Protein AF-A0A7S2DCE0-F1 (afdb_monomer_lite)

pLDDT: mean 82.71, std 12.35, range [35.22, 95.31]

Secondary structure (DSSP, 8-state):
-----------SS-------STTTTHHHHS--HHHHHHH----SS--HHHHHHHHHHHHHHHHSTT--SEEEEE-TT----S---SEES-GGGPEE---B--SS-SSHHHHHHHHHHIIIII-------TTSS-S-BSEEEEEHHHHHHHHHHHHT-

Organism: NCBI:txid327968

Foldseek 3Di:
DDPQPQPAPVDVDDGDGDDDQQCQCCVQPNHGPVVVLVVDDDPDPDDPVVVSVVVSVLCCLRRPPPDDQKDKDAAPPDDDPDDDDQWDDDDPPIDGDFDQDAQDDPDPVRVCVVQVCCCPQVVDGDDADPVGGHPDTRMDIDRSVVSVVSVVSSVVD

Sequence (157 aa):
PGSASRVPWNLPRGLVAFVDEDAYFSKAFGFVKEELKGSFSSTGPRDFGWWWQQLLKLGAGECIEGISESYCVWDADLIVTDPWPLAKGAGRGVQHYVAPLQEKFMSPSHQEAYESSVRHILGMEPTGPPRGGTWVAHHMVFSRHVLSEMLRLIESR

Radius of gyration: 17.53 Å; chains: 1; bounding box: 42×36×46 Å

Structure (mmCIF, N/CA/C/O backbone):
data_AF-A0A7S2DCE0-F1
#
_entry.id   AF-A0A7S2DCE0-F1
#
loop_
_atom_site.group_PDB
_atom_site.id
_atom_site.type_symbol
_atom_site.label_atom_id
_atom_site.label_alt_id
_atom_site.label_comp_id
_atom_site.label_asym_id
_atom_site.label_entity_id
_atom_site.label_seq_id
_atom_site.pdbx_PDB_ins_code
_atom_site.Cartn_x
_atom_site.Cartn_y
_atom_site.Cartn_z
_atom_site.occupancy
_atom_site.B_iso_or_equiv
_atom_site.auth_seq_id
_atom_site.auth_comp_id
_atom_site.auth_asym_id
_atom_site.auth_atom_id
_atom_site.pdbx_PDB_model_num
ATOM 1 N N . PRO A 1 1 ? -22.531 -15.513 0.100 1.00 35.22 1 PRO A N 1
ATOM 2 C CA . PRO A 1 1 ? -22.772 -15.305 1.546 1.00 35.22 1 PRO A CA 1
ATOM 3 C C . PRO A 1 1 ? -22.074 -16.400 2.371 1.00 35.22 1 PRO A C 1
ATOM 5 O O . PRO A 1 1 ? -22.690 -17.388 2.754 1.00 35.22 1 PRO A O 1
ATOM 8 N N . GLY A 1 2 ? -20.765 -16.243 2.575 1.00 39.25 2 GLY A N 1
ATOM 9 C CA . GLY A 1 2 ? -19.973 -17.067 3.486 1.00 39.25 2 GLY A CA 1
ATOM 10 C C . GLY A 1 2 ? -19.522 -16.185 4.640 1.00 39.25 2 GLY A C 1
ATOM 11 O O . GLY A 1 2 ? -18.871 -15.168 4.420 1.00 39.25 2 GLY A O 1
ATOM 12 N N . SER A 1 3 ? -19.934 -16.514 5.862 1.00 43.19 3 SER A N 1
ATOM 13 C CA . SER A 1 3 ? -19.469 -15.820 7.060 1.00 43.19 3 SER A CA 1
ATOM 14 C C . SER A 1 3 ? -17.972 -16.076 7.222 1.00 43.19 3 SER A C 1
ATOM 16 O O . SER A 1 3 ? -17.576 -17.227 7.409 1.00 43.19 3 SER A O 1
ATOM 18 N N . ALA A 1 4 ? -17.151 -15.026 7.169 1.00 46.94 4 ALA A N 1
ATOM 19 C CA . ALA A 1 4 ? -15.731 -15.122 7.486 1.00 46.94 4 ALA A CA 1
ATOM 20 C C . ALA A 1 4 ? -15.564 -15.767 8.873 1.00 46.94 4 ALA A C 1
ATOM 22 O O . ALA A 1 4 ? -16.031 -15.225 9.881 1.00 46.94 4 ALA A O 1
ATOM 23 N N . SER A 1 5 ? -14.938 -16.945 8.933 1.00 48.09 5 SER A N 1
ATOM 24 C CA . SER A 1 5 ? -14.659 -17.617 10.198 1.00 48.09 5 SER A CA 1
ATOM 25 C C . SER A 1 5 ? -13.584 -16.826 10.935 1.00 48.09 5 SER A C 1
ATOM 27 O O . SER A 1 5 ? -12.402 -16.873 10.589 1.00 48.09 5 SER A O 1
ATOM 29 N N . ARG A 1 6 ? -13.991 -16.071 11.955 1.00 45.50 6 ARG A N 1
ATOM 30 C CA . ARG A 1 6 ? -13.063 -15.402 12.866 1.00 45.50 6 ARG A CA 1
ATOM 31 C C . ARG A 1 6 ? -12.420 -16.466 13.751 1.00 45.50 6 ARG A C 1
ATOM 33 O O . ARG A 1 6 ? -13.007 -16.864 14.750 1.00 45.50 6 ARG A O 1
ATOM 40 N N . VAL A 1 7 ? -11.240 -16.951 13.373 1.00 49.34 7 VAL A N 1
ATOM 41 C CA . VAL A 1 7 ? -10.394 -17.741 14.276 1.00 49.34 7 VAL A CA 1
ATOM 42 C C . VAL A 1 7 ? -9.742 -16.752 15.244 1.00 49.34 7 VAL A C 1
ATOM 44 O O . VAL A 1 7 ? -8.955 -15.915 14.795 1.00 49.34 7 VAL A O 1
ATOM 47 N N . PRO A 1 8 ? -10.066 -16.782 16.549 1.00 43.19 8 PRO A N 1
ATOM 48 C CA . PRO A 1 8 ? -9.491 -15.847 17.495 1.00 43.19 8 PRO A CA 1
ATOM 49 C C . PRO A 1 8 ? -8.063 -16.289 17.806 1.00 43.19 8 PRO A C 1
ATOM 51 O O . PRO A 1 8 ? -7.821 -17.154 18.645 1.00 43.19 8 PRO A O 1
ATOM 54 N N . TRP A 1 9 ? -7.102 -15.689 17.114 1.00 46.56 9 TRP A N 1
ATOM 55 C CA . TRP A 1 9 ? -5.720 -15.687 17.569 1.00 46.56 9 TRP A CA 1
ATOM 56 C C . TRP A 1 9 ? -5.644 -14.755 18.779 1.00 46.56 9 TRP A C 1
ATOM 58 O O . TRP A 1 9 ? -5.831 -13.547 18.643 1.00 46.56 9 TRP A O 1
ATOM 68 N N . ASN A 1 10 ? -5.408 -15.317 19.969 1.00 45.78 10 ASN A N 1
ATOM 69 C CA . ASN A 1 10 ? -5.213 -14.559 21.208 1.00 45.78 10 ASN A CA 1
ATOM 70 C C . ASN A 1 10 ? -3.852 -13.840 21.170 1.00 45.78 10 ASN A C 1
ATOM 72 O O . ASN A 1 10 ? -2.895 -14.229 21.840 1.00 45.78 10 ASN A O 1
ATOM 76 N N . LEU A 1 11 ? -3.749 -12.792 20.353 1.00 57.22 11 LEU A N 1
ATOM 77 C CA . LEU A 1 11 ? -2.668 -11.824 20.466 1.00 57.22 11 LEU A CA 1
ATOM 78 C C . LEU A 1 11 ? -2.932 -10.979 21.723 1.00 57.22 11 LEU A C 1
ATOM 80 O O . LEU A 1 11 ? -4.060 -10.523 21.909 1.00 57.22 11 LEU A O 1
ATOM 84 N N . PRO A 1 12 ? -1.924 -10.715 22.577 1.00 55.97 12 PRO A N 1
ATOM 85 C CA . PRO A 1 12 ? -2.101 -9.965 23.825 1.00 55.97 12 PRO A CA 1
ATOM 86 C C . PRO A 1 12 ? -2.773 -8.593 23.655 1.00 55.97 12 PRO A C 1
ATOM 88 O O . PRO A 1 12 ? -3.274 -8.032 24.629 1.00 55.97 12 PRO A O 1
ATOM 91 N N . ARG A 1 13 ? -2.765 -8.038 22.431 1.00 61.81 13 ARG A N 1
ATOM 92 C CA . ARG A 1 13 ? -3.461 -6.813 22.022 1.00 61.81 13 ARG A CA 1
ATOM 93 C C . ARG A 1 13 ? -3.830 -6.893 20.537 1.00 61.81 13 ARG A C 1
ATOM 95 O O . ARG A 1 13 ? -2.969 -6.669 19.693 1.00 61.81 13 ARG A O 1
ATOM 102 N N . GLY A 1 14 ? -5.089 -7.172 20.209 1.00 68.44 14 GLY A N 1
ATOM 103 C CA . GLY A 1 14 ? -5.605 -6.967 18.850 1.00 68.44 14 GLY A CA 1
ATOM 104 C C . GLY A 1 14 ? -6.607 -8.011 18.372 1.00 68.44 14 GLY A C 1
ATOM 105 O O . GLY A 1 14 ? -6.755 -9.078 18.958 1.00 68.44 14 GLY A O 1
ATOM 106 N N . LEU A 1 15 ? -7.294 -7.672 17.283 1.00 78.50 15 LEU A N 1
ATOM 107 C CA . LEU A 1 15 ? -8.153 -8.571 16.522 1.00 78.50 15 LEU A CA 1
ATOM 108 C C . LEU A 1 15 ? -7.400 -8.979 15.254 1.00 78.50 15 LEU A C 1
ATOM 110 O O . LEU A 1 15 ? -6.985 -8.112 14.490 1.00 78.50 15 LEU A O 1
ATOM 114 N N . VAL A 1 16 ? -7.263 -10.282 15.017 1.00 84.88 16 VAL A N 1
ATOM 115 C CA . VAL A 1 16 ? -6.853 -10.805 13.708 1.00 84.88 16 VAL A CA 1
ATOM 116 C C . VAL A 1 16 ? -8.114 -11.168 12.939 1.00 84.88 16 VAL A C 1
ATOM 118 O O . VAL A 1 16 ? -8.981 -11.877 13.452 1.00 84.88 16 VAL A O 1
ATOM 121 N N . ALA A 1 17 ? -8.221 -10.673 11.714 1.00 86.62 17 ALA A N 1
ATOM 122 C CA . ALA A 1 17 ? -9.295 -11.009 10.798 1.00 86.62 17 ALA A CA 1
ATOM 123 C C . ALA A 1 17 ? -8.697 -11.376 9.442 1.00 86.62 17 ALA A C 1
ATOM 125 O O . ALA A 1 17 ? -7.704 -10.793 9.015 1.00 86.62 17 ALA A O 1
ATOM 126 N N . PHE A 1 18 ? -9.325 -12.340 8.780 1.00 89.88 18 PHE A N 1
ATOM 127 C CA . PHE A 1 18 ? -8.982 -12.745 7.426 1.00 89.88 18 PHE A CA 1
ATOM 128 C C . PHE A 1 18 ? -10.061 -12.227 6.484 1.00 89.88 18 PHE A C 1
ATOM 130 O O . PHE A 1 18 ? -11.249 -12.260 6.817 1.00 89.88 18 PHE A O 1
ATOM 137 N N . VAL A 1 19 ? -9.633 -11.745 5.325 1.00 90.25 19 VAL A N 1
ATOM 138 C CA . VAL A 1 19 ? -10.519 -11.341 4.236 1.00 90.25 19 VAL A CA 1
ATOM 139 C C . VAL A 1 19 ? -10.365 -12.373 3.129 1.00 90.25 19 VAL A C 1
ATOM 141 O O . VAL A 1 19 ? -9.249 -12.801 2.844 1.00 90.25 19 VAL A O 1
ATOM 144 N N . ASP A 1 20 ? -11.486 -12.797 2.553 1.00 93.25 20 ASP A N 1
ATOM 145 C CA . ASP A 1 20 ? -11.487 -13.681 1.392 1.00 93.25 20 ASP A CA 1
ATOM 146 C C . ASP A 1 20 ? -10.878 -12.936 0.199 1.00 93.25 20 ASP A C 1
ATOM 148 O O . ASP A 1 20 ? -11.395 -11.904 -0.230 1.00 93.25 20 ASP A O 1
ATOM 152 N N . GLU A 1 21 ? -9.751 -13.441 -0.293 1.00 91.69 21 GLU A N 1
ATOM 153 C CA . GLU A 1 21 ? -9.010 -12.836 -1.393 1.00 91.69 21 GLU A CA 1
ATOM 154 C C . GLU A 1 21 ? -9.802 -12.886 -2.705 1.00 91.69 21 GLU A C 1
ATOM 156 O O . GLU A 1 21 ? -9.778 -11.926 -3.475 1.00 91.69 21 GLU A O 1
ATOM 161 N N . ASP A 1 22 ? -10.548 -13.964 -2.952 1.00 93.19 22 ASP A N 1
ATOM 162 C CA . ASP A 1 22 ? -11.258 -14.151 -4.219 1.00 93.19 22 ASP A CA 1
ATOM 163 C C . ASP A 1 22 ? -12.453 -13.194 -4.334 1.00 93.19 22 ASP A C 1
ATOM 165 O O . ASP A 1 22 ? -12.754 -12.692 -5.423 1.00 93.19 22 ASP A O 1
ATOM 169 N N . ALA A 1 23 ? -13.082 -12.885 -3.195 1.00 94.06 23 ALA A N 1
ATOM 170 C CA . ALA A 1 23 ? -14.217 -11.970 -3.075 1.00 94.06 23 ALA A CA 1
ATOM 171 C C . ALA A 1 23 ? -13.832 -10.542 -2.633 1.00 94.06 23 ALA A C 1
ATOM 173 O O . ALA A 1 23 ? -14.718 -9.719 -2.381 1.00 94.06 23 ALA A O 1
ATOM 174 N N . TYR A 1 24 ? -12.532 -10.237 -2.525 1.00 95.31 24 TYR A N 1
ATOM 175 C CA . TYR A 1 24 ? -12.013 -9.021 -1.882 1.00 95.31 24 TYR A CA 1
ATOM 176 C C . TYR A 1 24 ? -12.645 -7.730 -2.420 1.00 95.31 24 TYR A C 1
ATOM 178 O O . TYR A 1 24 ? -13.069 -6.868 -1.654 1.00 95.31 24 TYR A O 1
ATOM 186 N N . PHE A 1 25 ? -12.772 -7.625 -3.742 1.00 95.06 25 PHE A N 1
ATOM 187 C CA . PHE A 1 25 ? -13.315 -6.443 -4.413 1.00 95.06 25 PHE A CA 1
ATOM 188 C C . PHE A 1 25 ? -14.818 -6.522 -4.693 1.00 95.06 25 PHE A C 1
ATOM 190 O O . PHE A 1 25 ? -15.414 -5.533 -5.119 1.00 95.06 25 PHE A O 1
ATOM 197 N N . SER A 1 26 ? -15.473 -7.655 -4.438 1.00 93.88 26 SER A N 1
ATOM 198 C CA . SER A 1 26 ? -16.837 -7.887 -4.925 1.00 93.88 26 SER A CA 1
ATOM 199 C C . SER A 1 26 ? -17.861 -6.945 -4.301 1.00 93.88 26 SER A C 1
ATOM 201 O O . SER A 1 26 ? -18.784 -6.505 -4.978 1.00 93.88 26 SER A O 1
ATOM 203 N N . LYS A 1 27 ? -17.693 -6.589 -3.022 1.00 91.81 27 LYS A N 1
ATOM 204 C CA . LYS A 1 27 ? -18.611 -5.674 -2.323 1.00 91.81 27 LYS A CA 1
ATOM 205 C C . LYS A 1 27 ? -18.446 -4.219 -2.770 1.00 91.81 27 LYS A C 1
ATOM 207 O O . LYS A 1 27 ? -19.444 -3.515 -2.868 1.00 91.81 27 LYS A O 1
ATOM 212 N N . ALA A 1 28 ? -17.209 -3.774 -2.991 1.00 91.12 28 ALA A N 1
ATOM 213 C CA . ALA A 1 28 ? -16.900 -2.375 -3.285 1.00 91.12 28 ALA A CA 1
ATOM 214 C C . ALA A 1 28 ? -16.943 -2.058 -4.790 1.00 91.12 28 ALA A C 1
ATOM 216 O O . ALA A 1 28 ? -17.401 -0.986 -5.169 1.00 91.12 28 ALA A O 1
ATOM 217 N N . PHE A 1 29 ? -16.525 -3.000 -5.639 1.00 90.50 29 PHE A N 1
ATOM 218 C CA . PHE A 1 29 ? -16.335 -2.779 -7.076 1.00 90.50 29 PHE A CA 1
ATOM 219 C C . PHE A 1 29 ? -17.068 -3.788 -7.972 1.00 90.50 29 PHE A C 1
ATOM 221 O O . PHE A 1 29 ? -17.084 -3.624 -9.187 1.00 90.50 29 PHE A O 1
ATOM 228 N N . GLY A 1 30 ? -17.700 -4.819 -7.402 1.00 92.88 30 GLY A N 1
ATOM 229 C CA . GLY A 1 30 ? -18.584 -5.714 -8.155 1.00 92.88 30 GLY A CA 1
ATOM 230 C C . GLY A 1 30 ? -17.895 -6.778 -9.014 1.00 92.88 30 GLY A C 1
ATOM 231 O O . GLY A 1 30 ? -18.573 -7.377 -9.840 1.00 92.88 30 GLY A O 1
ATOM 232 N N . PHE A 1 31 ? -16.599 -7.040 -8.819 1.00 91.69 31 PHE A N 1
ATOM 233 C CA . PHE A 1 31 ? -15.865 -8.104 -9.520 1.00 91.69 31 PHE A CA 1
ATOM 234 C C . PHE A 1 31 ? -15.163 -9.076 -8.556 1.00 91.69 31 PHE A C 1
ATOM 236 O O . PHE A 1 31 ? -14.975 -8.779 -7.368 1.00 91.69 31 PHE A O 1
ATOM 243 N N . VAL A 1 32 ? -14.766 -10.245 -9.062 1.00 94.62 32 VAL A N 1
ATOM 244 C CA . VAL A 1 32 ? -13.941 -11.244 -8.352 1.00 94.62 32 VAL A CA 1
ATOM 245 C C . VAL A 1 32 ? -12.541 -11.365 -8.960 1.00 94.62 32 VAL A C 1
ATOM 247 O O . VAL A 1 32 ? -12.286 -10.951 -10.093 1.00 94.62 32 VAL A O 1
ATOM 250 N N . LYS A 1 33 ? -11.611 -11.972 -8.215 1.00 94.88 33 LYS A N 1
ATOM 251 C CA . LYS A 1 33 ? -10.209 -12.144 -8.637 1.00 94.88 33 LYS A CA 1
ATOM 252 C C . LYS A 1 33 ? -10.050 -12.841 -9.994 1.00 94.88 33 LYS A C 1
ATOM 254 O O . LYS A 1 33 ? -9.227 -12.415 -10.801 1.00 94.88 33 LYS A O 1
ATOM 259 N N . GLU A 1 34 ? -10.815 -13.903 -10.255 1.00 93.81 34 GLU A N 1
ATOM 260 C CA . GLU A 1 34 ? -10.694 -14.673 -11.505 1.00 93.81 34 GLU A CA 1
ATOM 261 C C . GLU A 1 34 ? -11.136 -13.881 -12.746 1.00 93.81 34 GLU A C 1
ATOM 263 O O . GLU A 1 34 ? -10.530 -14.025 -13.806 1.00 93.81 34 GLU A O 1
ATOM 268 N N . GLU A 1 35 ? -12.112 -12.978 -12.620 1.00 92.44 35 GLU A N 1
ATOM 269 C CA . GLU A 1 35 ? -12.510 -12.090 -13.723 1.00 92.44 35 GLU A CA 1
ATOM 270 C C . GLU A 1 35 ? -11.365 -11.144 -14.101 1.00 92.44 35 GLU A C 1
ATOM 272 O O . GLU A 1 35 ? -11.007 -11.025 -15.276 1.00 92.44 35 GLU A O 1
ATOM 277 N N . LEU A 1 36 ? -10.717 -10.535 -13.101 1.00 90.00 36 LEU A N 1
ATOM 278 C CA . LEU A 1 36 ? -9.547 -9.688 -13.333 1.00 90.00 36 LEU A CA 1
ATOM 279 C C . LEU A 1 36 ? -8.372 -10.470 -13.910 1.00 90.00 36 LEU A C 1
ATOM 281 O O . LEU A 1 36 ? -7.722 -9.997 -14.843 1.00 90.00 36 LEU A O 1
ATOM 285 N N . LYS A 1 37 ? -8.113 -11.673 -13.399 1.00 92.38 37 LYS A N 1
ATOM 286 C CA . LYS A 1 37 ? -7.051 -12.547 -13.905 1.00 92.38 37 LYS A CA 1
ATOM 287 C C . LYS A 1 37 ? -7.259 -12.914 -15.370 1.00 92.38 37 LYS A C 1
ATOM 289 O O . LYS A 1 37 ? -6.294 -12.902 -16.127 1.00 92.38 37 LYS A O 1
ATOM 294 N N . GLY A 1 38 ? -8.500 -13.184 -15.780 1.00 90.38 38 GLY A N 1
ATOM 295 C CA . GLY A 1 38 ? -8.847 -13.437 -17.180 1.00 90.38 38 GLY A CA 1
ATOM 296 C C . GLY A 1 38 ? -8.619 -12.228 -18.093 1.00 90.38 38 GLY A C 1
ATOM 297 O O . GLY A 1 38 ? -8.285 -12.401 -19.262 1.00 90.38 38 GLY A O 1
ATOM 298 N N . SER A 1 39 ? -8.756 -11.010 -17.559 1.00 86.25 39 SER A N 1
ATOM 299 C CA . SER A 1 39 ? -8.492 -9.759 -18.288 1.00 86.25 39 SER A CA 1
ATOM 300 C C . SER A 1 39 ? -7.022 -9.321 -18.274 1.00 86.25 39 SER A C 1
ATOM 302 O O . SER A 1 39 ? -6.626 -8.450 -19.051 1.00 86.25 39 SER A O 1
ATOM 304 N N . PHE A 1 40 ? -6.202 -9.905 -17.397 1.00 87.69 40 PHE A N 1
ATOM 305 C CA . PHE A 1 40 ? -4.813 -9.506 -17.232 1.00 87.69 40 PHE A CA 1
ATOM 306 C C . PHE A 1 40 ? -3.964 -9.966 -18.417 1.00 87.69 40 PHE A C 1
ATOM 308 O O . PHE A 1 40 ? -3.779 -11.157 -18.665 1.00 87.69 40 PHE A O 1
ATOM 315 N N . SER A 1 41 ? -3.378 -8.994 -19.107 1.00 83.19 41 SER A N 1
ATOM 316 C CA . SER A 1 41 ? -2.357 -9.204 -20.124 1.00 83.19 41 SER A CA 1
ATOM 317 C C . SER A 1 41 ? -1.155 -8.340 -19.773 1.00 83.19 41 SER A C 1
ATOM 319 O O . SER A 1 41 ? -1.281 -7.127 -19.614 1.00 83.19 41 SER A O 1
ATOM 321 N N . SER A 1 42 ? 0.013 -8.960 -19.624 1.00 75.62 42 SER A N 1
ATOM 322 C CA . SER A 1 42 ? 1.262 -8.257 -19.344 1.00 75.62 42 SER A CA 1
ATOM 323 C C . SER A 1 42 ? 2.336 -8.723 -20.310 1.00 75.62 42 SER A C 1
ATOM 325 O O . SER A 1 42 ? 2.601 -9.915 -20.445 1.00 75.62 42 SER A O 1
ATOM 327 N N . THR A 1 43 ? 2.980 -7.759 -20.960 1.00 70.00 43 THR A N 1
ATOM 328 C CA . THR A 1 43 ? 4.258 -7.940 -21.660 1.00 70.00 43 THR A CA 1
ATOM 329 C C . THR A 1 43 ? 5.443 -7.529 -20.779 1.00 70.00 43 THR A C 1
ATOM 331 O O . THR A 1 43 ? 6.586 -7.541 -21.230 1.00 70.00 43 THR A O 1
ATOM 334 N N . GLY A 1 44 ? 5.170 -7.090 -19.545 1.00 70.50 44 GLY A N 1
ATOM 335 C CA . GLY A 1 44 ? 6.154 -6.584 -18.599 1.00 70.50 44 GLY A CA 1
ATOM 336 C C . GLY A 1 44 ? 6.786 -7.686 -17.744 1.00 70.50 44 GLY A C 1
ATOM 337 O O . GLY A 1 44 ? 6.358 -8.837 -17.770 1.00 70.50 44 GLY A O 1
ATOM 338 N N . PRO A 1 45 ? 7.793 -7.340 -16.923 1.00 66.62 45 PRO A N 1
ATOM 339 C CA . PRO A 1 45 ? 8.548 -8.314 -16.133 1.00 66.62 45 PRO A CA 1
ATOM 340 C C . PRO A 1 45 ? 7.786 -8.857 -14.910 1.00 66.62 45 PRO A C 1
ATOM 342 O O . PRO A 1 45 ? 8.358 -9.617 -14.132 1.00 66.62 45 PRO A O 1
ATOM 345 N N . ARG A 1 46 ? 6.538 -8.427 -14.679 1.00 78.19 46 ARG A N 1
ATOM 346 C CA . ARG A 1 46 ? 5.744 -8.774 -13.493 1.00 78.19 46 ARG A CA 1
ATOM 347 C C . ARG A 1 46 ? 4.528 -9.605 -13.883 1.00 78.19 46 ARG A C 1
ATOM 349 O O . ARG A 1 46 ? 3.838 -9.288 -14.853 1.00 78.19 46 ARG A O 1
ATOM 356 N N . ASP A 1 47 ? 4.296 -10.656 -13.103 1.00 87.94 47 ASP A N 1
ATOM 357 C CA . ASP A 1 47 ? 3.155 -11.550 -13.251 1.00 87.94 47 ASP A CA 1
ATOM 358 C C . ASP A 1 47 ? 1.879 -10.973 -12.613 1.00 87.94 47 ASP A C 1
ATOM 360 O O . ASP A 1 47 ? 1.881 -9.911 -11.980 1.00 87.94 47 ASP A O 1
ATOM 364 N N . PHE A 1 48 ? 0.772 -11.698 -12.791 1.00 91.12 48 PHE A N 1
ATOM 365 C CA . PHE A 1 48 ? -0.512 -11.338 -12.200 1.00 91.12 48 PHE A CA 1
ATOM 366 C C . PHE A 1 48 ? -0.446 -11.277 -10.673 1.00 91.12 48 PHE A C 1
ATOM 368 O O . PHE A 1 48 ? -1.069 -10.404 -10.085 1.00 91.12 48 PHE A O 1
ATOM 375 N N . GLY A 1 49 ? 0.301 -12.175 -10.023 1.00 90.44 49 GLY A N 1
ATOM 376 C CA . GLY A 1 49 ? 0.382 -12.228 -8.564 1.00 90.44 49 GLY A CA 1
ATOM 377 C C . GLY A 1 49 ? 0.985 -10.952 -7.984 1.00 90.44 49 GLY A C 1
ATOM 378 O O . GLY A 1 49 ? 0.423 -10.360 -7.063 1.00 90.44 49 GLY A O 1
ATOM 379 N N . TRP A 1 50 ? 2.081 -10.479 -8.572 1.00 87.69 50 TRP A N 1
ATOM 380 C CA . TRP A 1 50 ? 2.715 -9.225 -8.177 1.00 87.69 50 TRP A CA 1
ATOM 381 C C . TRP A 1 50 ? 1.792 -8.021 -8.392 1.00 87.69 50 TRP A C 1
ATOM 383 O O . TRP A 1 50 ? 1.691 -7.151 -7.524 1.00 87.69 50 TRP A O 1
ATOM 393 N N . TRP A 1 51 ? 1.107 -7.966 -9.538 1.00 88.69 51 TRP A N 1
ATOM 394 C CA . TRP A 1 51 ? 0.160 -6.892 -9.845 1.00 88.69 51 TRP A CA 1
ATOM 395 C C . TRP A 1 51 ? -1.042 -6.907 -8.895 1.00 88.69 51 TRP A C 1
ATOM 397 O O . TRP A 1 51 ? -1.421 -5.876 -8.339 1.00 88.69 51 TRP A O 1
ATOM 407 N N . TRP A 1 52 ? -1.581 -8.096 -8.642 1.00 92.44 52 TRP A N 1
ATOM 408 C CA . TRP A 1 52 ? -2.694 -8.332 -7.736 1.00 92.44 52 TRP A CA 1
ATOM 409 C C . TRP A 1 52 ? -2.383 -7.870 -6.315 1.00 92.44 52 TRP A C 1
ATOM 411 O O . TRP A 1 52 ? -3.199 -7.186 -5.700 1.00 92.44 52 TRP A O 1
ATOM 421 N N . GLN A 1 53 ? -1.170 -8.139 -5.822 1.00 91.00 53 GLN A N 1
ATOM 422 C CA . GLN A 1 53 ? -0.717 -7.611 -4.537 1.00 91.00 53 GLN A CA 1
ATOM 423 C C . GLN A 1 53 ? -0.816 -6.085 -4.480 1.00 91.00 53 GLN A C 1
ATOM 425 O O . GLN A 1 53 ? -1.246 -5.564 -3.458 1.00 91.00 53 GLN A O 1
ATOM 430 N N . GLN A 1 54 ? -0.470 -5.355 -5.547 1.00 88.62 54 GLN A N 1
ATOM 431 C CA . GLN A 1 54 ? -0.584 -3.891 -5.534 1.00 88.62 54 GLN A CA 1
ATOM 432 C C . GLN A 1 54 ? -2.044 -3.445 -5.448 1.00 88.62 54 GLN A C 1
ATOM 434 O O . GLN A 1 54 ? -2.360 -2.536 -4.679 1.00 88.62 54 GLN A O 1
ATOM 439 N N . LEU A 1 55 ? -2.945 -4.120 -6.168 1.00 91.25 55 LEU A N 1
ATOM 440 C CA . LEU A 1 55 ? -4.372 -3.830 -6.079 1.00 91.25 55 LEU A CA 1
ATOM 441 C C . LEU A 1 55 ? -4.922 -4.068 -4.677 1.00 91.25 55 LEU A C 1
ATOM 443 O O . LEU A 1 55 ? -5.645 -3.212 -4.177 1.00 91.25 55 LEU A O 1
ATOM 447 N N . LEU A 1 56 ? -4.568 -5.177 -4.020 1.00 93.69 56 LEU A N 1
ATOM 448 C CA . LEU A 1 56 ? -5.014 -5.450 -2.648 1.00 93.69 56 LEU A CA 1
ATOM 449 C C . LEU A 1 56 ? -4.630 -4.305 -1.700 1.00 93.69 56 LEU A C 1
ATOM 451 O O . LEU A 1 56 ? -5.449 -3.856 -0.900 1.00 93.69 56 LEU A O 1
ATOM 455 N N . LYS A 1 57 ? -3.405 -3.778 -1.826 1.00 91.94 57 LYS A N 1
ATOM 456 C CA . LYS A 1 57 ? -2.937 -2.643 -1.015 1.00 91.94 57 LYS A CA 1
ATOM 457 C C . LYS A 1 57 ? -3.770 -1.384 -1.280 1.00 91.94 57 LYS A C 1
ATOM 459 O O . LYS A 1 57 ? -4.197 -0.732 -0.331 1.00 91.94 57 LYS A O 1
ATOM 464 N N . LEU A 1 58 ? -4.020 -1.059 -2.550 1.00 90.56 58 LEU A N 1
ATOM 465 C CA . LEU A 1 58 ? -4.792 0.125 -2.954 1.00 90.56 58 LEU A CA 1
ATOM 466 C C . LEU A 1 58 ? -6.295 -0.000 -2.647 1.00 90.56 58 LEU A C 1
ATOM 468 O O . LEU A 1 58 ? -6.961 0.995 -2.380 1.00 90.56 58 LEU A O 1
ATOM 472 N N . GLY A 1 59 ? -6.835 -1.217 -2.657 1.00 92.69 59 GLY A N 1
ATOM 473 C CA . GLY A 1 59 ? -8.242 -1.494 -2.380 1.00 92.69 59 GLY A CA 1
ATOM 474 C C . GLY A 1 59 ? -8.594 -1.519 -0.895 1.00 92.69 59 GLY A C 1
ATOM 475 O O . GLY A 1 59 ? -9.773 -1.426 -0.555 1.00 92.69 59 GLY A O 1
ATOM 476 N N . ALA A 1 60 ? -7.601 -1.619 -0.006 1.00 94.00 60 ALA A N 1
ATOM 477 C CA . ALA A 1 60 ? -7.804 -1.828 1.428 1.00 94.00 60 ALA A CA 1
ATOM 478 C C . ALA A 1 60 ? -8.744 -0.813 2.081 1.00 94.00 60 ALA A C 1
ATOM 480 O O . ALA A 1 60 ? -9.603 -1.203 2.871 1.00 94.00 60 ALA A O 1
ATOM 481 N N . GLY A 1 61 ? -8.626 0.462 1.709 1.00 93.75 61 GLY A N 1
ATOM 482 C CA . GLY A 1 61 ? -9.470 1.532 2.238 1.00 93.75 61 GLY A CA 1
ATOM 483 C C . GLY A 1 61 ? -10.965 1.345 1.958 1.00 93.75 61 GLY A C 1
ATOM 484 O O . GLY A 1 61 ? -11.782 1.689 2.807 1.00 93.75 61 GLY A O 1
ATOM 485 N N . GLU A 1 62 ? -11.316 0.780 0.801 1.00 92.62 62 GLU A N 1
ATOM 486 C CA . GLU A 1 62 ? -12.706 0.596 0.354 1.00 92.62 62 GLU A CA 1
ATOM 487 C C . GLU A 1 62 ? -13.233 -0.821 0.645 1.00 92.62 62 GLU A C 1
ATOM 489 O O . GLU A 1 62 ? -14.423 -1.015 0.891 1.00 92.62 62 GLU A O 1
ATOM 494 N N . CYS A 1 63 ? -12.353 -1.827 0.638 1.00 93.56 63 CYS A N 1
ATOM 495 C CA . CYS A 1 63 ? -12.738 -3.238 0.730 1.00 93.56 63 CYS A CA 1
ATOM 496 C C . CYS A 1 63 ? -12.759 -3.778 2.169 1.00 93.56 63 CYS A C 1
ATOM 498 O O . CYS A 1 63 ? -13.493 -4.726 2.458 1.00 93.56 63 CYS A O 1
ATOM 500 N N . ILE A 1 64 ? -11.977 -3.200 3.091 1.00 93.06 64 ILE A N 1
ATOM 501 C CA . ILE A 1 64 ? -11.889 -3.682 4.477 1.00 93.06 64 ILE A CA 1
ATOM 502 C C . ILE A 1 64 ? -12.873 -2.915 5.363 1.00 93.06 64 ILE A C 1
ATOM 504 O O . ILE A 1 64 ? -12.678 -1.753 5.719 1.00 93.06 64 ILE A O 1
ATOM 508 N N . GLU A 1 65 ? -13.943 -3.597 5.765 1.00 89.25 65 GLU A N 1
ATOM 509 C CA . GLU A 1 65 ? -14.977 -3.017 6.617 1.00 89.25 65 GLU A CA 1
ATOM 510 C C . GLU A 1 65 ? -14.429 -2.605 7.992 1.00 89.25 65 GLU A C 1
ATOM 512 O O . GLU A 1 65 ? -13.805 -3.394 8.701 1.00 89.25 65 GLU A O 1
ATOM 517 N N . GLY A 1 66 ? -14.691 -1.354 8.378 1.00 89.69 66 GLY A N 1
ATOM 518 C CA . GLY A 1 66 ? -14.246 -0.801 9.657 1.00 89.69 66 GLY A CA 1
ATOM 519 C C . GLY A 1 66 ? -12.762 -0.427 9.713 1.00 89.69 66 GLY A C 1
ATOM 520 O O . GLY A 1 66 ? -12.272 -0.134 10.804 1.00 89.69 66 GLY A O 1
ATOM 521 N N . ILE A 1 67 ? -12.048 -0.414 8.578 1.00 91.88 67 ILE A N 1
ATOM 522 C CA . ILE A 1 67 ? -10.673 0.093 8.534 1.00 91.88 67 ILE A CA 1
ATOM 523 C C . ILE A 1 67 ? -10.623 1.560 8.985 1.00 91.88 67 ILE A C 1
ATOM 525 O O . ILE A 1 67 ? -11.518 2.360 8.694 1.00 91.88 67 ILE A O 1
ATOM 529 N N . SER A 1 68 ? -9.582 1.905 9.740 1.00 91.25 68 SER A N 1
ATOM 530 C CA . SER A 1 68 ? -9.365 3.260 10.239 1.00 91.25 68 SER A CA 1
ATOM 531 C C . SER A 1 68 ? -9.084 4.245 9.102 1.00 91.25 68 SER A C 1
ATOM 533 O O . SER A 1 68 ? -8.605 3.864 8.040 1.00 91.25 68 SER A O 1
ATOM 535 N N . GLU A 1 69 ? -9.330 5.539 9.344 1.00 91.06 69 GLU A N 1
ATOM 536 C CA . GLU A 1 69 ? -8.995 6.594 8.373 1.00 91.06 69 GLU A CA 1
ATOM 537 C C . GLU A 1 69 ? -7.503 6.587 8.016 1.00 91.06 69 GLU A C 1
ATOM 539 O O . GLU A 1 69 ? -7.141 6.761 6.860 1.00 91.06 69 GLU A O 1
ATOM 544 N N . SER A 1 70 ? -6.632 6.334 8.992 1.00 89.38 70 SER A N 1
ATOM 545 C CA . SER A 1 70 ? -5.214 6.077 8.749 1.00 89.38 70 SER A CA 1
ATOM 546 C C . SER A 1 70 ? -4.893 4.631 9.085 1.00 89.38 70 SER A C 1
ATOM 548 O O . SER A 1 70 ? -5.191 4.186 10.195 1.00 89.38 70 SER A O 1
ATOM 550 N N . TYR A 1 71 ? -4.279 3.902 8.162 1.00 91.19 71 TYR A N 1
ATOM 551 C CA . TYR A 1 71 ? -3.932 2.493 8.346 1.00 91.19 71 TYR A CA 1
ATOM 552 C C . TYR A 1 71 ? -2.562 2.181 7.749 1.00 91.19 71 TYR A C 1
ATOM 554 O O . TYR A 1 71 ? -2.051 2.918 6.911 1.00 91.19 71 TYR A O 1
ATOM 562 N N . CYS A 1 72 ? -1.946 1.102 8.227 1.00 90.06 72 CYS A N 1
ATOM 563 C CA . CYS A 1 72 ? -0.657 0.636 7.737 1.00 90.06 72 CYS A CA 1
ATOM 564 C C . CYS A 1 72 ? -0.863 -0.626 6.910 1.00 90.06 72 CYS A C 1
ATOM 566 O O . CYS A 1 72 ? -1.471 -1.587 7.383 1.00 90.06 72 CYS A O 1
ATOM 568 N N . VAL A 1 73 ? -0.341 -0.611 5.693 1.00 90.31 73 VAL A N 1
ATOM 569 C CA . VAL A 1 73 ? -0.186 -1.796 4.859 1.00 90.31 73 VAL A CA 1
ATOM 570 C C . VAL A 1 73 ? 1.232 -2.308 5.054 1.00 90.31 73 VAL A C 1
ATOM 572 O O . VAL A 1 73 ? 2.181 -1.528 4.982 1.00 90.31 73 VAL A O 1
ATOM 575 N N . TRP A 1 74 ? 1.360 -3.606 5.312 1.00 87.38 74 TRP A N 1
ATOM 576 C CA . TRP A 1 74 ? 2.623 -4.264 5.624 1.00 87.38 74 TRP A CA 1
ATOM 577 C C . TRP A 1 74 ? 2.806 -5.488 4.730 1.00 87.38 74 TRP A C 1
ATOM 579 O O . TRP A 1 74 ? 1.911 -6.334 4.659 1.00 87.38 74 TRP A O 1
ATOM 589 N N . ASP A 1 75 ? 3.955 -5.591 4.067 1.00 85.81 75 ASP A N 1
ATOM 590 C CA . ASP A 1 75 ? 4.293 -6.761 3.259 1.00 85.81 75 ASP A CA 1
ATOM 591 C C . ASP A 1 75 ? 4.567 -7.985 4.147 1.00 85.81 75 ASP A C 1
ATOM 593 O O . ASP A 1 75 ? 5.311 -7.928 5.126 1.00 85.81 75 ASP A O 1
ATOM 597 N N . ALA A 1 76 ? 3.944 -9.118 3.817 1.00 85.44 76 ALA A N 1
ATOM 598 C CA . ALA A 1 76 ? 3.964 -10.315 4.661 1.00 85.44 76 ALA A CA 1
ATOM 599 C C . ALA A 1 76 ? 5.328 -11.031 4.717 1.00 85.44 76 ALA A C 1
ATOM 601 O O . ALA A 1 76 ? 5.526 -11.898 5.566 1.00 85.44 76 ALA A O 1
ATOM 602 N N . ASP A 1 77 ? 6.256 -10.691 3.822 1.00 85.00 77 ASP A N 1
ATOM 603 C CA . ASP A 1 77 ? 7.608 -11.250 3.758 1.00 85.00 77 ASP A CA 1
ATOM 604 C C . ASP A 1 77 ? 8.612 -10.523 4.670 1.00 85.00 77 ASP A C 1
ATOM 606 O O . ASP A 1 77 ? 9.792 -10.878 4.696 1.00 85.00 77 ASP A O 1
ATOM 610 N N . LEU A 1 78 ? 8.147 -9.555 5.468 1.00 82.50 78 LEU A N 1
ATOM 611 C CA . LEU A 1 78 ? 8.966 -8.836 6.436 1.00 82.50 78 LEU A CA 1
ATOM 612 C C . LEU A 1 78 ? 8.631 -9.163 7.888 1.00 82.50 78 LEU A C 1
ATOM 614 O O . LEU A 1 78 ? 7.470 -9.225 8.295 1.00 82.50 78 LEU A O 1
ATOM 618 N N . ILE A 1 79 ? 9.684 -9.236 8.702 1.00 82.44 79 ILE A N 1
ATOM 619 C CA . ILE A 1 79 ? 9.605 -9.387 10.155 1.00 82.44 79 ILE A CA 1
ATOM 620 C C . ILE A 1 79 ? 10.103 -8.100 10.813 1.00 82.44 79 ILE A C 1
ATOM 622 O O . ILE A 1 79 ? 11.214 -7.643 10.549 1.00 82.44 79 ILE A O 1
ATOM 626 N N . VAL A 1 80 ? 9.289 -7.530 11.703 1.00 77.81 80 VAL A N 1
ATOM 627 C CA . VAL A 1 80 ? 9.684 -6.386 12.535 1.00 77.81 80 VAL A CA 1
ATOM 628 C C . VAL A 1 80 ? 10.585 -6.878 13.663 1.00 77.81 80 VAL A C 1
ATOM 630 O O . VAL A 1 80 ? 10.125 -7.603 14.544 1.00 77.81 80 VAL A O 1
ATOM 633 N N . THR A 1 81 ? 11.855 -6.475 13.655 1.00 83.94 81 THR A N 1
ATOM 634 C CA . THR A 1 81 ? 12.797 -6.774 14.747 1.00 83.94 81 THR A CA 1
ATOM 635 C C . THR A 1 81 ? 12.762 -5.722 15.849 1.00 83.94 81 THR A C 1
ATOM 637 O O . THR A 1 81 ? 12.960 -6.055 17.014 1.00 83.94 81 THR A O 1
ATOM 640 N N . ASP A 1 82 ? 12.453 -4.473 15.492 1.00 82.12 82 ASP A N 1
ATOM 641 C CA . ASP A 1 82 ? 12.495 -3.320 16.388 1.00 82.12 82 ASP A CA 1
ATOM 642 C C . ASP A 1 82 ? 11.255 -2.431 16.213 1.00 82.12 82 ASP A C 1
ATOM 644 O O . ASP A 1 82 ? 10.785 -2.243 15.086 1.00 82.12 82 ASP A O 1
ATOM 648 N N . PRO A 1 83 ? 10.714 -1.841 17.297 1.00 82.56 83 PRO A N 1
ATOM 649 C CA . PRO A 1 83 ? 9.591 -0.919 17.195 1.00 82.56 83 PRO A CA 1
ATOM 650 C C . PRO A 1 83 ? 9.905 0.274 16.284 1.00 82.56 83 PRO A C 1
ATOM 652 O O . PRO A 1 83 ? 10.872 1.004 16.501 1.00 82.56 83 PRO A O 1
ATOM 655 N N . TRP A 1 84 ? 9.030 0.519 15.310 1.00 79.38 84 TRP A N 1
ATOM 656 C CA . TRP A 1 84 ? 9.130 1.641 14.381 1.00 79.38 84 TRP A CA 1
ATOM 657 C C . TRP A 1 84 ? 7.913 2.569 14.517 1.00 79.38 84 TRP A C 1
ATOM 659 O O . TRP A 1 84 ? 6.774 2.092 14.466 1.00 79.38 84 TRP A O 1
ATOM 669 N N . PRO A 1 85 ? 8.093 3.896 14.672 1.00 83.88 85 PRO A N 1
ATOM 670 C CA . PRO A 1 85 ? 6.964 4.814 14.735 1.00 83.88 85 PRO A CA 1
ATOM 671 C C . PRO A 1 85 ? 6.313 4.952 13.353 1.00 83.88 85 PRO A C 1
ATOM 673 O O . PRO A 1 85 ? 6.949 5.400 12.409 1.00 83.88 85 PRO A O 1
ATOM 676 N N . LEU A 1 86 ? 5.027 4.616 13.229 1.00 84.25 86 LEU A N 1
ATOM 677 C CA . LEU A 1 86 ? 4.253 4.841 11.995 1.00 84.25 86 LEU A CA 1
ATOM 678 C C . LEU A 1 86 ? 3.703 6.269 11.907 1.00 84.25 86 LEU A C 1
ATOM 680 O O . LEU A 1 86 ? 3.546 6.830 10.823 1.00 84.25 86 LEU A O 1
ATOM 684 N N . ALA A 1 87 ? 3.432 6.870 13.063 1.00 85.25 87 ALA A N 1
ATOM 685 C CA . ALA A 1 87 ? 2.984 8.243 13.181 1.00 85.25 87 ALA A CA 1
ATOM 686 C C . ALA A 1 87 ? 3.457 8.860 14.504 1.00 85.25 87 ALA A C 1
ATOM 688 O O . ALA A 1 87 ? 3.660 8.152 15.494 1.00 85.25 87 ALA A O 1
ATOM 689 N N . LYS A 1 88 ? 3.606 10.184 14.533 1.00 86.31 88 LYS A N 1
ATOM 690 C CA . LYS A 1 88 ? 3.899 10.966 15.739 1.00 86.31 88 LYS A CA 1
ATOM 691 C C . LYS A 1 88 ? 3.013 12.207 15.775 1.00 86.31 88 LYS A C 1
ATOM 693 O O . LYS A 1 88 ? 2.914 12.924 14.787 1.00 86.31 88 LYS A O 1
ATOM 698 N N . GLY A 1 89 ? 2.400 12.469 16.927 1.00 83.56 89 GLY A N 1
ATOM 699 C CA . GLY A 1 89 ? 1.421 13.549 17.102 1.00 83.56 89 GLY A CA 1
ATOM 700 C C . GLY A 1 89 ? -0.027 13.083 16.912 1.00 83.56 89 GLY A C 1
ATOM 701 O O . GLY A 1 89 ? -0.290 11.892 16.773 1.00 83.56 89 GLY A O 1
ATOM 702 N N . ALA A 1 90 ? -0.967 14.030 16.945 1.00 75.44 90 ALA A N 1
ATOM 703 C CA . ALA A 1 90 ? -2.400 13.785 16.778 1.00 75.44 90 ALA A CA 1
ATOM 704 C C . ALA A 1 90 ? -3.087 14.965 16.065 1.00 75.44 90 ALA A C 1
ATOM 706 O O . ALA A 1 90 ? -2.601 16.099 16.098 1.00 75.44 90 ALA A O 1
ATOM 707 N N . GLY A 1 91 ? -4.235 14.703 15.432 1.00 71.94 91 GLY A N 1
ATOM 708 C CA . GLY A 1 91 ? -5.017 15.719 14.722 1.00 71.94 91 GLY A CA 1
ATOM 709 C C . GLY A 1 91 ? -4.264 16.318 13.529 1.00 71.94 91 GLY A C 1
ATOM 710 O O . GLY A 1 91 ? -3.586 15.609 12.795 1.00 71.94 91 GLY A O 1
ATOM 711 N N . ARG A 1 92 ? -4.355 17.642 13.343 1.00 69.62 92 ARG A N 1
ATOM 712 C CA . ARG A 1 92 ? -3.727 18.356 12.209 1.00 69.62 92 ARG A CA 1
ATOM 713 C C . ARG A 1 92 ? -2.189 18.361 12.217 1.00 69.62 92 ARG A C 1
ATOM 715 O O . ARG A 1 92 ? -1.598 18.787 11.235 1.00 69.62 92 ARG A O 1
ATOM 722 N N . GLY A 1 93 ? -1.551 17.932 13.307 1.00 77.00 93 GLY A N 1
ATOM 723 C CA . GLY A 1 93 ? -0.091 17.896 13.453 1.00 77.00 93 GLY A CA 1
ATOM 724 C C . GLY A 1 93 ? 0.511 16.495 13.365 1.00 77.00 93 GLY A C 1
ATOM 725 O O . GLY A 1 93 ? 1.640 16.305 13.815 1.00 77.00 93 GLY A O 1
ATOM 726 N N . VAL A 1 94 ? -0.241 15.501 12.880 1.00 83.19 94 VAL A N 1
ATOM 727 C CA . VAL A 1 94 ? 0.267 14.133 12.762 1.00 83.19 94 VAL A CA 1
ATOM 728 C C . VAL A 1 94 ? 1.339 14.055 11.671 1.00 83.19 94 VAL A C 1
ATOM 730 O O . VAL A 1 94 ? 1.118 14.417 10.518 1.00 83.19 94 VAL A O 1
ATOM 733 N N . GLN A 1 95 ? 2.525 13.592 12.048 1.00 84.31 95 GLN A N 1
ATOM 734 C CA . GLN A 1 95 ? 3.604 13.270 11.126 1.00 84.31 95 GLN A CA 1
ATOM 735 C C . GLN A 1 95 ? 3.588 11.767 10.876 1.00 84.31 95 GLN A C 1
ATOM 737 O O . GLN A 1 95 ? 3.734 10.996 11.822 1.00 84.31 95 GLN A O 1
ATOM 742 N N . HIS A 1 96 ? 3.439 11.352 9.620 1.00 83.31 96 HIS A N 1
ATOM 743 C CA . HIS A 1 96 ? 3.537 9.949 9.219 1.00 83.31 96 HIS A CA 1
ATOM 744 C C . HIS A 1 96 ? 4.962 9.605 8.786 1.00 83.31 96 HIS A C 1
ATOM 746 O O . HIS A 1 96 ? 5.666 10.443 8.219 1.00 83.31 96 HIS A O 1
ATOM 752 N N . TYR A 1 97 ? 5.379 8.369 9.050 1.00 80.12 97 TYR A N 1
ATOM 753 C CA . TYR A 1 97 ? 6.698 7.870 8.671 1.00 80.12 97 TYR A CA 1
ATOM 754 C C . TYR A 1 97 ? 6.567 6.697 7.707 1.00 80.12 97 TYR A C 1
ATOM 756 O O . TYR A 1 97 ? 5.751 5.798 7.897 1.00 80.12 97 TYR A O 1
ATOM 764 N N . VAL A 1 98 ? 7.442 6.691 6.708 1.00 77.81 98 VAL A N 1
ATOM 765 C CA . VAL A 1 98 ? 7.629 5.601 5.750 1.00 77.81 98 VAL A CA 1
ATOM 766 C C . VAL A 1 98 ? 9.076 5.136 5.876 1.00 77.81 98 VAL A C 1
ATOM 768 O O . VAL A 1 98 ? 9.965 5.971 6.070 1.00 77.81 98 VAL A O 1
ATOM 771 N N . ALA A 1 99 ? 9.321 3.829 5.784 1.00 75.31 99 ALA A N 1
ATOM 772 C CA . ALA A 1 99 ? 10.675 3.298 5.669 1.00 75.31 99 ALA A CA 1
ATOM 773 C C . ALA A 1 99 ? 10.951 2.915 4.207 1.00 75.31 99 ALA A C 1
ATOM 775 O O . ALA A 1 99 ? 10.552 1.830 3.776 1.00 75.31 99 ALA A O 1
ATOM 776 N N . PRO A 1 100 ? 11.609 3.787 3.421 1.00 73.75 100 PRO A N 1
ATOM 777 C CA . PRO A 1 100 ? 12.198 3.352 2.165 1.00 73.75 100 PRO A CA 1
ATOM 778 C C . PRO A 1 100 ? 13.285 2.327 2.496 1.00 73.75 100 PRO A C 1
ATOM 780 O O . PRO A 1 100 ? 14.178 2.594 3.300 1.00 73.75 100 PRO A O 1
ATOM 783 N N . LEU A 1 101 ? 13.178 1.137 1.917 1.00 72.62 101 LEU A N 1
ATOM 784 C CA . LEU A 1 101 ? 14.035 -0.004 2.266 1.00 72.62 101 LEU A CA 1
ATOM 785 C C . LEU A 1 101 ? 14.948 -0.422 1.115 1.00 72.62 101 LEU A C 1
ATOM 787 O O . LEU A 1 101 ? 15.898 -1.175 1.311 1.00 72.62 101 LEU A O 1
ATOM 791 N N . GLN A 1 102 ? 14.697 0.100 -0.081 1.00 78.19 102 GLN A N 1
ATOM 792 C CA . GLN A 1 102 ? 15.466 -0.236 -1.262 1.00 78.19 102 GLN A CA 1
ATOM 793 C C . GLN A 1 102 ? 16.465 0.880 -1.594 1.00 78.19 102 GLN A C 1
ATOM 795 O O . GLN A 1 102 ? 16.082 1.968 -2.026 1.00 78.19 102 GLN A O 1
ATOM 800 N N . GLU A 1 103 ? 17.756 0.575 -1.425 1.00 82.00 103 GLU A N 1
ATOM 801 C CA . GLU A 1 103 ? 18.890 1.468 -1.722 1.00 82.00 103 GLU A CA 1
ATOM 802 C C . GLU A 1 103 ? 18.968 1.851 -3.211 1.00 82.00 103 GLU A C 1
ATOM 804 O O . GLU A 1 103 ? 19.341 2.969 -3.559 1.00 82.00 103 GLU A O 1
ATOM 809 N N . LYS A 1 104 ? 18.591 0.931 -4.104 1.00 84.06 104 LYS A N 1
ATOM 810 C CA . LYS A 1 104 ? 18.577 1.142 -5.557 1.00 84.06 104 LYS A CA 1
ATOM 811 C C . LYS A 1 104 ? 17.568 0.233 -6.238 1.00 84.06 104 LYS A C 1
ATOM 813 O O . LYS A 1 104 ? 17.306 -0.870 -5.758 1.00 84.06 104 LYS A O 1
ATOM 818 N N . PHE A 1 105 ? 17.059 0.653 -7.392 1.00 82.19 105 PHE A N 1
ATOM 819 C CA . PHE A 1 105 ? 16.214 -0.193 -8.232 1.00 82.19 105 PHE A CA 1
ATOM 820 C C . PHE A 1 105 ? 16.922 -1.503 -8.604 1.00 82.19 105 PHE A C 1
ATOM 822 O O . PHE A 1 105 ? 18.143 -1.547 -8.751 1.00 82.19 105 PHE A O 1
ATOM 829 N N . MET A 1 106 ? 16.141 -2.574 -8.784 1.00 81.56 106 MET A N 1
ATOM 830 C CA . MET A 1 106 ? 16.673 -3.883 -9.187 1.00 81.56 106 MET A CA 1
ATOM 831 C C . MET A 1 106 ? 17.396 -3.825 -10.541 1.00 81.56 106 MET A C 1
ATOM 833 O O . MET A 1 106 ? 18.345 -4.569 -10.769 1.00 81.56 106 MET A O 1
ATOM 837 N N . SER A 1 107 ? 16.938 -2.954 -11.443 1.00 85.00 107 SER A N 1
ATOM 838 C CA . SER A 1 107 ? 17.550 -2.696 -12.747 1.00 85.00 107 SER A CA 1
ATOM 839 C C . SER A 1 107 ? 17.127 -1.317 -13.279 1.00 85.00 107 SER A C 1
ATOM 841 O O . SER A 1 107 ? 16.114 -0.779 -12.817 1.00 85.00 107 SER A O 1
ATOM 843 N N . PRO A 1 108 ? 17.824 -0.775 -14.297 1.00 86.38 108 PRO A N 1
ATOM 844 C CA . PRO A 1 108 ? 17.402 0.446 -14.988 1.00 86.38 108 PRO A CA 1
ATOM 845 C C . PRO A 1 108 ? 15.983 0.360 -15.565 1.00 86.38 108 PRO A C 1
A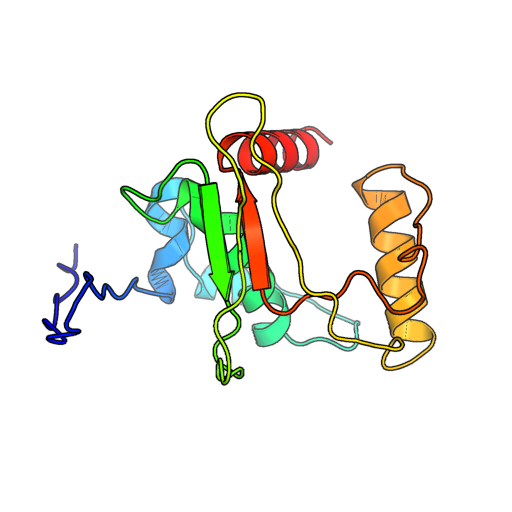TOM 847 O O . PRO A 1 108 ? 15.226 1.317 -15.472 1.00 86.38 108 PRO A O 1
ATOM 850 N N . SER A 1 109 ? 15.574 -0.809 -16.072 1.00 85.88 109 SER A N 1
ATOM 851 C CA . SER A 1 109 ? 14.218 -1.011 -16.599 1.00 85.88 109 SER A CA 1
ATOM 852 C C . SER A 1 109 ? 13.122 -0.898 -15.532 1.00 85.88 109 SER A C 1
ATOM 854 O O . SER A 1 109 ? 12.032 -0.417 -15.825 1.00 85.88 109 SER A O 1
ATOM 856 N N . HIS A 1 110 ? 13.393 -1.293 -14.282 1.00 83.56 110 HIS A N 1
ATOM 857 C CA . HIS A 1 110 ? 12.448 -1.087 -13.177 1.00 83.56 110 HIS A CA 1
ATOM 858 C C . HIS A 1 110 ? 12.328 0.389 -12.799 1.00 83.56 110 HIS A C 1
ATOM 860 O O . HIS A 1 110 ? 11.230 0.851 -12.493 1.0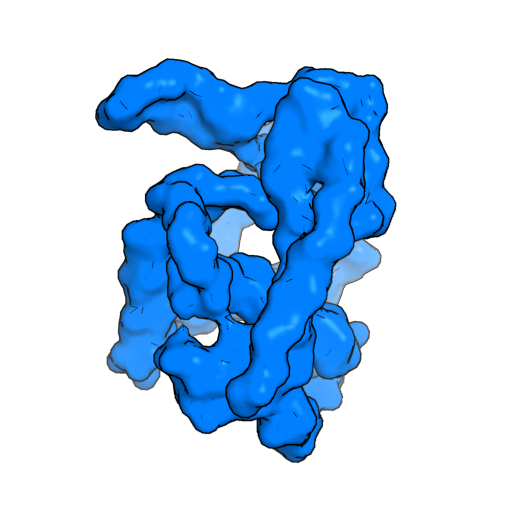0 83.56 110 HIS A O 1
ATOM 866 N N . GLN A 1 111 ? 13.448 1.113 -12.823 1.00 87.69 111 GLN A N 1
ATOM 867 C CA . GLN A 1 111 ? 13.452 2.551 -12.590 1.00 87.69 111 GLN A CA 1
ATOM 868 C C . GLN A 1 111 ? 12.651 3.278 -13.673 1.00 87.69 111 GLN A C 1
ATOM 870 O O . GLN A 1 111 ? 11.751 4.046 -13.352 1.00 87.69 111 GLN A O 1
ATOM 875 N N . GLU A 1 112 ? 12.916 2.985 -14.946 1.00 89.12 112 GLU A N 1
ATOM 876 C CA . GLU A 1 112 ? 12.210 3.593 -16.076 1.00 89.12 112 GLU A CA 1
ATOM 877 C C . GLU A 1 112 ? 10.705 3.297 -16.039 1.00 89.12 112 GLU A C 1
ATOM 879 O O . GLU A 1 112 ? 9.896 4.204 -16.227 1.00 89.12 112 GLU A O 1
ATOM 884 N N . ALA A 1 113 ? 10.312 2.058 -15.719 1.00 85.75 113 ALA A N 1
ATOM 885 C CA . ALA A 1 113 ? 8.905 1.695 -15.567 1.00 85.75 113 ALA A CA 1
ATOM 886 C C . ALA A 1 113 ? 8.213 2.498 -14.450 1.00 85.75 113 ALA A C 1
ATOM 888 O O . ALA A 1 113 ? 7.098 2.991 -14.643 1.00 85.75 113 ALA A O 1
ATOM 889 N N . TYR A 1 114 ? 8.875 2.669 -13.299 1.00 86.25 114 TYR A N 1
ATOM 890 C CA . TYR A 1 114 ? 8.372 3.498 -12.202 1.00 86.25 114 TYR A CA 1
ATOM 891 C C . TYR A 1 114 ? 8.231 4.963 -12.632 1.00 86.25 114 TYR A C 1
ATOM 893 O O . TYR A 1 114 ? 7.154 5.549 -12.519 1.00 86.25 114 TYR A O 1
ATOM 901 N N . GLU A 1 115 ? 9.300 5.545 -13.172 1.00 90.56 115 GLU A N 1
ATOM 902 C CA . GLU A 1 115 ? 9.334 6.945 -13.587 1.00 90.56 115 GLU A CA 1
ATOM 903 C C . GLU A 1 115 ? 8.302 7.258 -1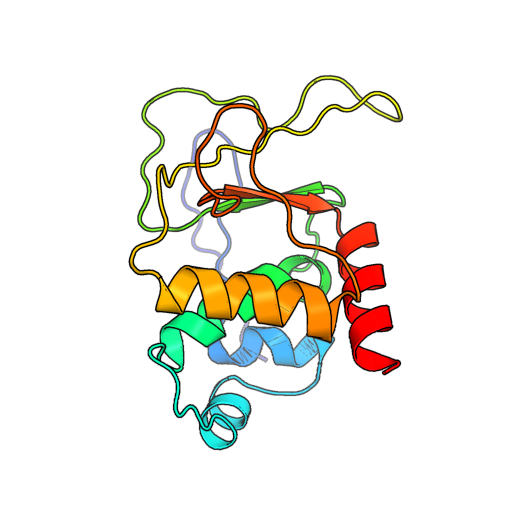4.678 1.00 90.56 115 GLU A C 1
ATOM 905 O O . GLU A 1 115 ? 7.606 8.272 -14.606 1.00 90.56 115 GLU A O 1
ATOM 910 N N . SER A 1 116 ? 8.165 6.374 -15.668 1.00 90.25 116 SER A N 1
ATOM 911 C CA . SER A 1 116 ? 7.169 6.490 -16.735 1.00 90.25 116 SER A CA 1
ATOM 912 C C . SER A 1 116 ? 5.744 6.438 -16.181 1.00 90.25 116 SER A C 1
ATOM 914 O O . SER A 1 116 ? 4.909 7.263 -16.551 1.00 90.25 116 SER A O 1
ATOM 916 N N . SER A 1 117 ? 5.484 5.545 -15.220 1.00 85.81 117 SER A N 1
ATOM 917 C CA . SER A 1 117 ? 4.176 5.445 -14.560 1.00 85.81 117 SER A CA 1
ATOM 918 C C . SER A 1 117 ? 3.822 6.729 -13.807 1.00 85.81 117 SER A C 1
ATOM 920 O O . SER A 1 117 ? 2.705 7.224 -13.939 1.00 85.81 117 SER A O 1
ATOM 922 N N . VAL A 1 118 ? 4.772 7.318 -13.071 1.00 86.12 118 VAL A N 1
ATOM 923 C CA . VAL A 1 118 ? 4.559 8.590 -12.356 1.00 86.12 118 VAL A CA 1
ATOM 924 C C . VAL A 1 118 ? 4.227 9.720 -13.335 1.00 86.12 118 VAL A C 1
ATOM 926 O O . VAL A 1 118 ? 3.247 10.440 -13.127 1.00 86.12 118 VAL A O 1
ATOM 929 N N . ARG A 1 119 ? 4.976 9.845 -14.438 1.00 91.19 119 ARG A N 1
ATOM 930 C CA . ARG A 1 119 ? 4.702 10.878 -15.451 1.00 91.19 119 ARG A CA 1
ATOM 931 C C . ARG A 1 119 ? 3.351 10.665 -16.126 1.00 91.19 119 ARG A C 1
ATOM 933 O O . ARG A 1 119 ? 2.576 11.608 -16.238 1.00 91.19 119 ARG A O 1
ATOM 940 N N . HIS A 1 120 ? 3.045 9.443 -16.550 1.00 87.56 120 HIS A N 1
ATOM 941 C CA . HIS A 1 120 ? 1.839 9.158 -17.324 1.00 87.56 120 HIS A CA 1
ATOM 942 C C . HIS A 1 120 ? 0.562 9.214 -16.473 1.00 87.56 120 HIS A C 1
ATOM 944 O O . HIS A 1 120 ? -0.419 9.848 -16.858 1.00 87.56 120 HIS A O 1
ATOM 950 N N . ILE A 1 121 ? 0.583 8.590 -15.292 1.00 82.56 121 ILE A N 1
ATOM 951 C CA . ILE A 1 121 ? -0.598 8.467 -14.429 1.00 82.56 121 ILE A CA 1
ATOM 952 C C . ILE A 1 121 ? -0.807 9.743 -13.618 1.00 82.56 121 ILE A C 1
ATOM 954 O O . ILE A 1 121 ? -1.931 10.223 -13.511 1.00 82.56 121 ILE A O 1
ATOM 958 N N . LEU A 1 122 ? 0.255 10.326 -13.057 1.00 80.75 122 LEU A N 1
ATOM 959 C CA . LEU A 1 122 ? 0.121 11.472 -12.153 1.00 80.75 122 LEU A CA 1
ATOM 960 C C . LEU A 1 122 ? 0.398 12.811 -12.842 1.00 80.75 122 LEU A C 1
ATOM 962 O O . LEU A 1 122 ? -0.070 13.837 -12.355 1.00 80.75 122 LEU A O 1
ATOM 966 N N . GLY A 1 123 ? 1.088 12.829 -13.987 1.00 84.69 123 GLY A N 1
ATOM 967 C CA . GLY A 1 123 ? 1.517 14.080 -14.625 1.00 84.69 123 GLY A CA 1
ATOM 968 C C . GLY A 1 123 ? 2.613 14.795 -13.831 1.00 84.69 123 GLY A C 1
ATOM 969 O O . GLY A 1 123 ? 2.721 16.017 -13.892 1.00 84.69 123 GLY A O 1
ATOM 970 N N . MET A 1 124 ? 3.381 14.049 -13.035 1.00 88.81 124 MET A N 1
ATOM 971 C CA . MET A 1 124 ? 4.400 14.581 -12.131 1.00 88.81 124 MET A CA 1
ATOM 972 C C . MET A 1 124 ? 5.794 14.166 -12.591 1.00 88.81 124 MET A C 1
ATOM 974 O O . MET A 1 124 ? 5.974 13.063 -13.104 1.00 88.81 124 MET A O 1
ATOM 978 N N . GLU A 1 125 ? 6.795 15.009 -12.336 1.00 92.44 125 GLU A N 1
ATOM 979 C CA . GLU A 1 125 ? 8.183 14.569 -12.466 1.00 92.44 125 GLU A CA 1
ATOM 980 C C . GLU A 1 125 ? 8.558 13.657 -11.288 1.00 92.44 125 GLU A C 1
ATOM 982 O O . GLU A 1 125 ? 8.351 14.031 -10.125 1.00 92.44 125 GLU A O 1
ATOM 987 N N . PRO A 1 126 ? 9.097 12.454 -11.554 1.00 89.81 126 PRO A N 1
ATOM 988 C CA . PRO A 1 126 ? 9.512 11.543 -10.506 1.00 89.81 126 PRO A CA 1
ATOM 989 C C . PRO A 1 126 ? 10.684 12.141 -9.728 1.00 89.81 126 PRO A C 1
ATOM 991 O O . PRO A 1 126 ? 11.631 12.688 -10.289 1.00 89.81 126 PRO A O 1
ATOM 994 N N . THR A 1 127 ? 10.625 12.010 -8.408 1.00 87.94 127 THR A N 1
ATOM 995 C CA . THR A 1 127 ? 11.696 12.433 -7.500 1.00 87.94 127 THR A CA 1
ATOM 996 C C . THR A 1 127 ? 12.280 11.222 -6.786 1.00 87.94 127 THR A C 1
ATOM 998 O O . THR A 1 127 ? 11.664 10.157 -6.757 1.00 87.94 127 THR A O 1
ATOM 1001 N N . GLY A 1 128 ? 13.462 11.380 -6.191 1.00 82.88 128 GLY A N 1
ATOM 1002 C CA . GLY A 1 128 ? 14.060 10.397 -5.286 1.00 82.88 128 GLY A CA 1
ATOM 1003 C C . GLY A 1 128 ? 14.086 10.901 -3.838 1.00 82.88 128 GLY A C 1
ATOM 1004 O O . GLY A 1 128 ? 13.967 12.109 -3.607 1.00 82.88 128 GLY A O 1
ATOM 1005 N N . PRO A 1 129 ? 14.269 10.010 -2.847 1.00 83.44 129 PRO A N 1
ATOM 1006 C CA . PRO A 1 129 ? 14.472 10.425 -1.466 1.00 83.44 129 PRO A CA 1
ATOM 1007 C C . PRO A 1 129 ? 15.714 11.328 -1.329 1.00 83.44 129 PRO A C 1
ATOM 1009 O O . PRO A 1 129 ? 16.774 10.986 -1.858 1.00 83.44 129 PRO A O 1
ATOM 1012 N N . PRO A 1 130 ? 15.653 12.435 -0.557 1.00 81.31 130 PRO A N 1
ATOM 1013 C CA . PRO A 1 130 ? 16.778 13.370 -0.419 1.00 81.31 130 PRO A CA 1
ATOM 1014 C C . PRO A 1 130 ? 18.074 12.750 0.119 1.00 81.31 130 PRO A C 1
ATOM 1016 O O . PRO A 1 130 ? 19.152 13.301 -0.077 1.00 81.31 130 PRO A O 1
ATOM 1019 N N . ARG A 1 131 ? 17.971 11.623 0.833 1.00 80.75 131 ARG A N 1
ATOM 1020 C CA . ARG A 1 131 ? 19.103 10.901 1.434 1.00 80.75 131 ARG A CA 1
ATOM 1021 C C . ARG A 1 131 ? 19.534 9.667 0.630 1.00 80.75 131 ARG A C 1
ATOM 1023 O O . ARG A 1 131 ? 20.257 8.832 1.162 1.00 80.75 131 ARG A O 1
ATOM 1030 N N . GLY A 1 132 ? 19.117 9.565 -0.633 1.00 80.75 132 GLY A N 1
ATOM 1031 C CA . GLY A 1 132 ? 19.359 8.392 -1.473 1.00 80.75 132 GLY A CA 1
ATOM 1032 C C . GLY A 1 132 ? 18.372 7.255 -1.197 1.00 80.75 132 GLY A C 1
ATOM 1033 O O . GLY A 1 132 ? 17.586 7.313 -0.249 1.00 80.75 132 GLY A O 1
ATOM 1034 N N . GLY A 1 133 ? 18.394 6.233 -2.051 1.00 84.56 133 GLY A N 1
ATOM 1035 C CA . GLY A 1 133 ? 17.403 5.160 -2.048 1.00 84.56 133 GLY A CA 1
ATOM 1036 C C . GLY A 1 133 ? 16.332 5.326 -3.121 1.00 84.56 133 GLY A C 1
ATOM 1037 O O . GLY A 1 133 ? 16.443 6.136 -4.043 1.00 84.56 133 GLY A O 1
ATOM 1038 N N . THR A 1 134 ? 15.263 4.556 -2.975 1.00 85.62 134 THR A N 1
ATOM 1039 C CA . THR A 1 134 ? 14.064 4.617 -3.814 1.00 85.62 134 THR A CA 1
ATOM 1040 C C . THR A 1 134 ? 12.835 4.874 -2.942 1.00 85.62 134 THR A C 1
ATOM 1042 O O . THR A 1 134 ? 12.880 4.704 -1.725 1.00 85.62 134 THR A O 1
ATOM 1045 N N . TRP A 1 135 ? 11.715 5.260 -3.554 1.00 82.31 135 TRP A N 1
ATOM 1046 C CA . TRP A 1 135 ? 10.428 5.359 -2.853 1.00 82.31 135 TRP A CA 1
ATOM 1047 C C . TRP A 1 135 ? 9.732 4.008 -2.656 1.00 82.31 135 TRP A C 1
ATOM 1049 O O . TRP A 1 135 ? 8.599 3.966 -2.180 1.00 82.31 135 TRP A O 1
ATOM 1059 N N . VAL A 1 136 ? 10.400 2.901 -2.996 1.00 80.00 136 VAL A N 1
ATOM 1060 C CA . VAL A 1 136 ? 9.892 1.563 -2.709 1.00 80.00 136 VAL A CA 1
ATOM 1061 C C . VAL A 1 136 ? 9.996 1.325 -1.204 1.00 80.00 136 VAL A C 1
ATOM 1063 O O . VAL A 1 136 ? 11.084 1.248 -0.623 1.00 80.00 136 VAL A O 1
ATOM 1066 N N . ALA A 1 137 ? 8.829 1.243 -0.579 1.00 78.56 137 ALA A N 1
ATOM 1067 C CA . ALA A 1 137 ? 8.655 0.952 0.830 1.00 78.56 137 ALA A CA 1
ATOM 1068 C C . ALA A 1 137 ? 7.906 -0.373 0.977 1.00 78.56 137 ALA A C 1
ATOM 1070 O O . ALA A 1 137 ? 6.984 -0.651 0.213 1.00 78.56 137 ALA A O 1
ATOM 1071 N N . HIS A 1 138 ? 8.280 -1.167 1.976 1.00 75.88 138 HIS A N 1
ATOM 1072 C CA . HIS A 1 138 ? 7.566 -2.407 2.291 1.00 75.88 138 HIS A CA 1
ATOM 1073 C C . HIS A 1 138 ? 6.427 -2.210 3.294 1.00 75.88 138 HIS A C 1
ATOM 1075 O O . HIS A 1 138 ? 5.548 -3.060 3.424 1.00 75.88 138 HIS A O 1
ATOM 1081 N N . HIS A 1 139 ? 6.423 -1.080 4.004 1.00 81.81 139 HIS A N 1
ATOM 1082 C CA . HIS A 1 139 ? 5.269 -0.650 4.773 1.00 81.81 139 HIS A CA 1
ATOM 1083 C C . HIS A 1 139 ? 4.883 0.768 4.408 1.00 81.81 139 HIS A C 1
ATOM 1085 O O . HIS A 1 139 ? 5.727 1.650 4.228 1.00 81.81 139 HIS A O 1
ATOM 1091 N N . MET A 1 140 ? 3.581 0.980 4.294 1.00 84.56 140 MET A N 1
ATOM 1092 C CA . MET A 1 140 ? 3.019 2.241 3.845 1.00 84.56 140 MET A CA 1
ATOM 1093 C C . MET A 1 140 ? 1.890 2.643 4.777 1.00 84.56 140 MET A C 1
ATOM 1095 O O . MET A 1 140 ? 0.996 1.848 5.065 1.00 84.56 140 MET A O 1
ATOM 1099 N N . VAL A 1 141 ? 1.930 3.889 5.243 1.00 87.69 141 VAL A N 1
ATOM 1100 C CA . VAL A 1 141 ? 0.809 4.484 5.966 1.00 87.69 141 VAL A CA 1
ATOM 1101 C C . VAL A 1 141 ? -0.089 5.167 4.949 1.00 87.69 141 VAL A C 1
ATOM 1103 O O . VAL A 1 141 ? 0.332 6.110 4.281 1.00 87.69 141 VAL A O 1
ATOM 1106 N N . PHE A 1 142 ? -1.319 4.687 4.834 1.00 89.12 142 PHE A N 1
ATOM 1107 C CA . PHE A 1 142 ? -2.327 5.241 3.945 1.00 89.12 142 PHE A CA 1
ATOM 1108 C C . PHE A 1 142 ? -3.338 6.069 4.731 1.00 89.12 142 PHE A C 1
ATOM 1110 O O . PHE A 1 142 ? -3.724 5.711 5.844 1.00 89.12 142 PHE A O 1
ATOM 1117 N N . SER A 1 143 ? -3.774 7.174 4.123 1.00 90.31 143 SER A N 1
ATOM 1118 C CA . SER A 1 143 ? -5.036 7.830 4.461 1.00 90.31 143 SER A CA 1
ATOM 1119 C C . SER A 1 143 ? -6.095 7.305 3.506 1.00 90.31 143 SER A C 1
ATOM 1121 O O . SER A 1 143 ? -5.906 7.350 2.288 1.00 90.31 143 SER A O 1
ATOM 1123 N N . ARG A 1 144 ? -7.207 6.823 4.060 1.00 92.31 144 ARG A N 1
ATOM 1124 C CA . ARG A 1 144 ? -8.353 6.361 3.284 1.00 92.31 144 ARG A CA 1
ATOM 1125 C C . ARG A 1 144 ? -8.871 7.486 2.399 1.00 92.31 144 ARG A C 1
ATOM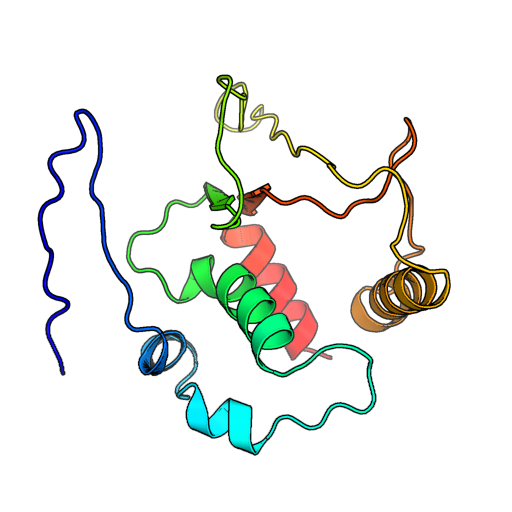 1127 O O . ARG A 1 144 ? -9.011 7.275 1.206 1.00 92.31 144 ARG A O 1
ATOM 1134 N N . HIS A 1 145 ? -9.054 8.684 2.952 1.00 91.00 145 HIS A N 1
ATOM 1135 C CA . HIS A 1 145 ? -9.517 9.851 2.208 1.00 91.00 145 HIS A CA 1
ATOM 1136 C C . HIS A 1 145 ? -8.630 10.184 1.000 1.00 91.00 145 HIS A C 1
ATOM 1138 O O . HIS A 1 145 ? -9.143 10.268 -0.115 1.00 91.00 145 HIS A O 1
ATOM 1144 N N . VAL A 1 146 ? -7.312 10.310 1.201 1.00 89.88 146 VAL A N 1
ATOM 1145 C CA . VAL A 1 146 ? -6.364 10.624 0.113 1.00 89.88 146 VAL A CA 1
ATOM 1146 C C . VAL A 1 146 ? -6.365 9.528 -0.952 1.00 89.88 146 VAL A C 1
ATOM 1148 O O . VAL A 1 146 ? -6.341 9.821 -2.146 1.00 89.88 146 VAL A O 1
ATOM 1151 N N . LEU A 1 147 ? -6.420 8.261 -0.534 1.00 90.19 147 LEU A N 1
ATOM 1152 C CA . LEU A 1 147 ? -6.442 7.135 -1.460 1.00 90.19 147 LEU A CA 1
ATOM 1153 C C . LEU A 1 147 ? -7.729 7.112 -2.294 1.00 90.19 147 LEU A C 1
ATOM 1155 O O . LEU A 1 147 ? -7.653 6.963 -3.511 1.00 90.19 147 LEU A O 1
ATOM 1159 N N . SER A 1 148 ? -8.892 7.329 -1.675 1.00 90.00 148 SER A N 1
ATOM 1160 C CA . SER A 1 148 ? -10.168 7.428 -2.390 1.00 90.00 148 SER A CA 1
ATOM 1161 C C . SER A 1 148 ? -10.168 8.588 -3.394 1.00 90.00 148 SER A C 1
ATOM 1163 O O . SER A 1 148 ? -10.698 8.446 -4.493 1.00 90.00 148 SER A O 1
ATOM 1165 N N . GLU A 1 149 ? -9.573 9.738 -3.056 1.00 90.75 149 GLU A N 1
ATOM 1166 C CA . GLU A 1 149 ? -9.424 10.858 -3.998 1.00 90.75 149 GLU A CA 1
ATOM 1167 C C . GLU A 1 149 ? -8.511 10.509 -5.176 1.00 90.75 149 GLU A C 1
ATOM 1169 O O . GLU A 1 149 ? -8.854 10.800 -6.323 1.00 90.75 149 GLU A O 1
ATOM 1174 N N . MET A 1 150 ? -7.384 9.842 -4.912 1.00 87.38 150 MET A N 1
ATOM 1175 C CA . MET A 1 150 ? -6.474 9.376 -5.958 1.00 87.38 150 MET A CA 1
ATOM 1176 C C 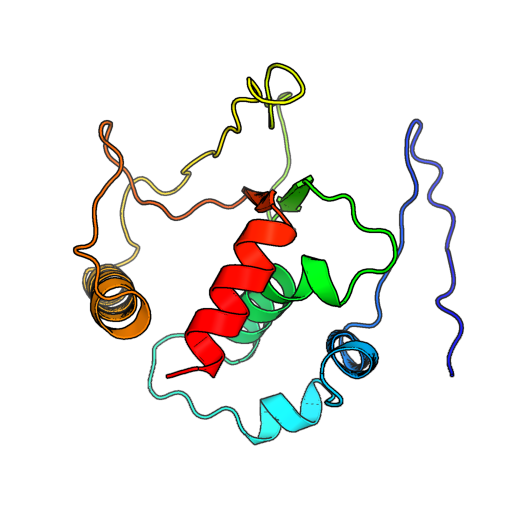. MET A 1 150 ? -7.170 8.399 -6.913 1.00 87.38 150 MET A C 1
ATOM 1178 O O . MET A 1 150 ? -7.048 8.553 -8.127 1.00 87.38 150 MET A O 1
ATOM 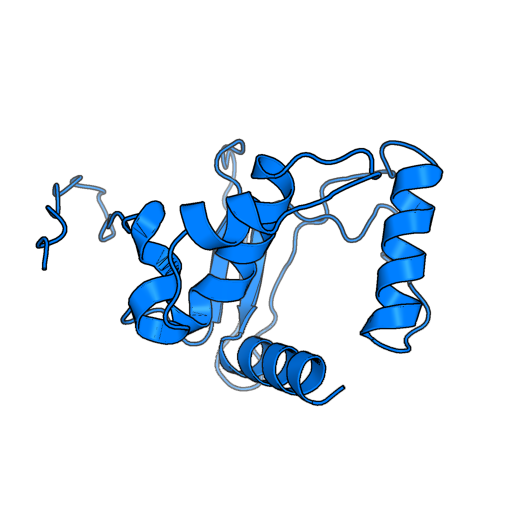1182 N N . LEU A 1 151 ? -7.917 7.422 -6.388 1.00 86.88 151 LEU A N 1
ATOM 1183 C CA . LEU A 1 151 ? -8.651 6.452 -7.207 1.00 86.88 151 LEU A CA 1
ATOM 1184 C C . LEU A 1 151 ? -9.694 7.143 -8.097 1.00 86.88 151 LEU A C 1
ATOM 1186 O O . LEU A 1 151 ? -9.712 6.904 -9.300 1.00 86.88 151 LEU A O 1
ATOM 1190 N N . ARG A 1 152 ? -10.474 8.086 -7.551 1.00 86.06 152 ARG A N 1
ATOM 1191 C CA . ARG A 1 152 ? -11.421 8.885 -8.353 1.00 86.06 152 ARG A CA 1
ATOM 1192 C C . ARG A 1 152 ? -10.728 9.695 -9.444 1.00 86.06 152 ARG A C 1
ATOM 1194 O O . ARG A 1 152 ? -11.254 9.814 -10.546 1.00 86.06 152 ARG A O 1
ATOM 1201 N N . LEU A 1 153 ? -9.561 10.269 -9.145 1.00 84.25 153 LEU A N 1
ATOM 1202 C CA . LEU A 1 153 ? -8.786 11.012 -10.136 1.00 84.25 153 LEU A CA 1
ATOM 1203 C C . LEU A 1 153 ? -8.342 10.097 -11.283 1.00 84.25 153 LEU A C 1
ATOM 1205 O O . LEU A 1 153 ? -8.429 10.509 -12.437 1.00 84.25 153 LEU A O 1
ATOM 1209 N N . ILE A 1 154 ? -7.901 8.875 -10.974 1.00 82.12 154 ILE A N 1
ATOM 1210 C CA . ILE A 1 154 ? -7.528 7.869 -11.977 1.00 82.12 154 ILE A CA 1
ATOM 1211 C C . ILE A 1 154 ? -8.739 7.486 -12.838 1.00 82.12 154 ILE A C 1
ATOM 1213 O O . ILE A 1 154 ? -8.616 7.469 -14.055 1.00 82.12 154 ILE A O 1
ATOM 1217 N N . GLU A 1 155 ? -9.904 7.240 -12.233 1.00 80.88 155 GLU A N 1
ATOM 1218 C CA . GLU A 1 155 ? -11.135 6.851 -12.945 1.00 80.88 155 GLU A CA 1
ATOM 1219 C C . GLU A 1 155 ? -11.732 7.968 -13.815 1.00 80.88 155 GLU A C 1
ATOM 1221 O O . GLU A 1 155 ? -12.493 7.699 -14.741 1.00 80.88 155 GLU A O 1
ATOM 1226 N N . SER A 1 156 ? -11.418 9.230 -13.514 1.00 82.06 156 SER A N 1
ATOM 1227 C CA . SER A 1 156 ? -11.917 10.394 -14.261 1.00 82.06 156 SER A CA 1
ATOM 1228 C C . SER A 1 156 ? -11.135 10.723 -15.541 1.00 82.06 156 SER A C 1
ATOM 1230 O O . SER A 1 156 ? -11.510 11.666 -16.245 1.00 82.06 156 SER A O 1
ATOM 1232 N N . ARG A 1 157 ? -10.044 10.002 -15.817 1.00 66.88 157 ARG A N 1
ATOM 1233 C CA . ARG A 1 157 ? -9.180 10.183 -16.994 1.00 66.88 157 ARG A CA 1
ATOM 1234 C C . ARG A 1 157 ? -9.487 9.149 -18.067 1.00 66.88 157 ARG A C 1
ATOM 1236 O O . ARG A 1 157 ? -9.425 9.544 -19.252 1.00 66.88 157 ARG A O 1
#